Pr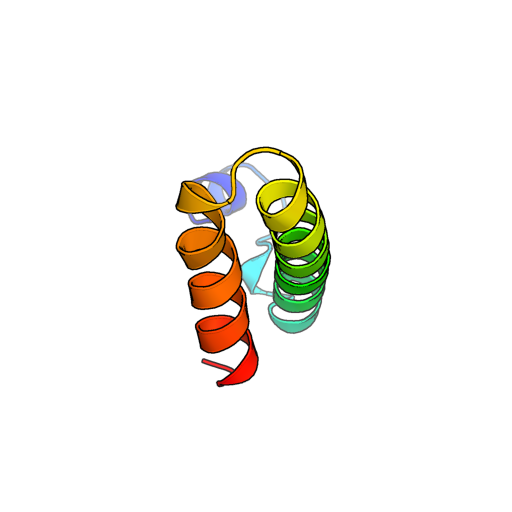otein AF-A0A6B2SNC0-F1 (afdb_monomer_lite)

Foldseek 3Di:
DVVCCVPDPDDVVVVVVVVLVVQLVVLVVVLVVCVPPPVVCNVPSVVSNVVSVVVD

Secondary structure (DSSP, 8-state):
-HHHHHHSSS-GGGGHHHHHHHHHHHHHHHHHHHHHH-GGGTHHHHHHHHHHHTT-

Structure (mmCIF, N/CA/C/O backbone):
data_AF-A0A6B2SNC0-F1
#
_entry.id   AF-A0A6B2SNC0-F1
#
loop_
_atom_site.group_PDB
_atom_site.id
_atom_site.type_symbol
_atom_site.label_atom_id
_atom_site.label_alt_id
_atom_site.label_comp_id
_atom_site.label_asym_id
_atom_site.label_entity_id
_atom_site.label_seq_id
_atom_site.pdbx_PDB_ins_code
_atom_site.Cartn_x
_atom_site.Cartn_y
_atom_site.Cartn_z
_atom_site.occupancy
_atom_site.B_iso_or_equiv
_atom_site.auth_seq_id
_atom_site.auth_comp_id
_atom_site.auth_asym_id
_atom_site.auth_atom_id
_atom_site.pdbx_PDB_model_num
ATOM 1 N N . CYS A 1 1 ? 1.039 -1.964 -14.984 1.00 81.31 1 CYS A N 1
ATOM 2 C CA . CYS A 1 1 ? 2.069 -1.039 -15.508 1.00 81.31 1 CYS A CA 1
ATOM 3 C C . CYS A 1 1 ? 2.489 -1.280 -16.965 1.00 81.31 1 CYS A C 1
ATOM 5 O O . CYS A 1 1 ? 3.308 -0.513 -17.439 1.00 81.31 1 CYS A O 1
ATOM 7 N N . ALA A 1 2 ? 1.938 -2.255 -17.710 1.00 91.06 2 ALA A N 1
ATOM 8 C CA . ALA A 1 2 ? 2.364 -2.500 -19.099 1.00 91.06 2 ALA A CA 1
ATOM 9 C C . ALA A 1 2 ? 2.192 -1.275 -20.019 1.00 91.06 2 ALA A C 1
ATOM 11 O O . ALA A 1 2 ? 3.110 -0.948 -20.754 1.00 91.06 2 ALA A O 1
ATOM 12 N N . GLY A 1 3 ? 1.069 -0.553 -19.906 1.00 95.88 3 GLY A N 1
ATOM 13 C CA . GLY A 1 3 ? 0.866 0.691 -20.659 1.00 95.88 3 GLY A CA 1
ATOM 14 C C . GLY A 1 3 ? 1.842 1.810 -20.274 1.00 95.88 3 GLY A C 1
ATOM 15 O O . GLY A 1 3 ? 2.334 2.504 -21.148 1.00 95.88 3 GLY A O 1
ATOM 16 N N . TYR A 1 4 ? 2.188 1.942 -18.987 1.00 94.31 4 TYR A N 1
ATOM 17 C CA . TYR A 1 4 ? 3.197 2.916 -18.546 1.00 94.31 4 TYR A CA 1
ATOM 18 C C . TYR A 1 4 ? 4.575 2.573 -19.123 1.00 94.31 4 TYR A C 1
ATOM 20 O O . TYR A 1 4 ? 5.233 3.437 -19.677 1.00 94.31 4 TYR A O 1
ATOM 28 N N . ALA A 1 5 ? 4.984 1.305 -19.043 1.00 94.81 5 ALA A N 1
ATOM 29 C CA . ALA A 1 5 ? 6.276 0.839 -19.545 1.00 94.81 5 ALA A CA 1
ATOM 30 C C . ALA A 1 5 ? 6.399 0.871 -21.079 1.00 94.81 5 ALA A C 1
ATOM 32 O O . ALA A 1 5 ? 7.510 0.893 -21.592 1.00 94.81 5 ALA A O 1
ATOM 33 N N . ALA A 1 6 ? 5.279 0.834 -21.809 1.00 95.06 6 ALA A N 1
ATOM 34 C CA . ALA A 1 6 ? 5.279 0.936 -23.267 1.00 95.06 6 ALA A CA 1
ATOM 35 C C . ALA A 1 6 ? 5.572 2.365 -23.758 1.00 95.06 6 ALA A C 1
ATOM 37 O O . ALA A 1 6 ? 6.165 2.527 -24.819 1.00 95.06 6 ALA A O 1
ATOM 38 N N . GLU A 1 7 ? 5.171 3.379 -22.986 1.00 97.50 7 GLU A N 1
ATOM 39 C CA . GLU A 1 7 ? 5.307 4.797 -23.350 1.00 97.50 7 GLU A CA 1
ATOM 40 C C . GLU A 1 7 ? 6.466 5.495 -22.617 1.00 97.50 7 GLU A C 1
ATOM 42 O O . GLU A 1 7 ? 7.107 6.396 -23.156 1.00 97.50 7 GLU A O 1
ATOM 47 N N . ALA A 1 8 ? 6.747 5.106 -21.371 1.00 94.31 8 ALA A N 1
ATOM 48 C CA . ALA A 1 8 ? 7.839 5.659 -20.581 1.00 94.31 8 ALA A CA 1
ATOM 49 C C . ALA A 1 8 ? 9.174 4.972 -20.902 1.00 94.31 8 ALA A C 1
ATOM 51 O O . ALA A 1 8 ? 9.228 3.816 -21.308 1.00 94.31 8 ALA A O 1
ATOM 52 N N . SER A 1 9 ? 10.284 5.660 -20.625 1.00 94.19 9 SER A N 1
ATOM 53 C CA . SER A 1 9 ? 11.636 5.105 -20.784 1.00 94.19 9 SER A CA 1
ATOM 54 C C . SER A 1 9 ? 12.013 4.038 -19.744 1.00 94.19 9 SER A C 1
ATOM 56 O O . SER A 1 9 ? 13.116 3.498 -19.802 1.00 94.19 9 SER A O 1
ATOM 58 N N . TRP A 1 10 ? 11.139 3.752 -18.776 1.00 94.31 10 TRP A N 1
ATOM 59 C CA . TRP A 1 10 ? 11.387 2.803 -17.693 1.00 94.31 10 TRP A CA 1
ATOM 60 C C . TRP A 1 10 ? 10.080 2.188 -17.171 1.00 94.31 10 TRP A C 1
ATOM 62 O O . TRP A 1 10 ? 8.998 2.763 -17.316 1.00 94.31 10 TRP A O 1
ATOM 72 N N . ASP A 1 11 ? 10.180 1.015 -16.541 1.00 96.12 11 ASP A N 1
ATOM 73 C CA . ASP A 1 11 ? 9.043 0.315 -15.938 1.00 96.12 11 ASP A CA 1
ATOM 74 C C . ASP A 1 11 ? 9.110 0.417 -14.407 1.00 96.12 11 ASP A C 1
ATOM 76 O O . ASP A 1 11 ? 10.037 -0.126 -13.813 1.00 96.12 11 ASP A O 1
ATOM 80 N N . PRO A 1 12 ? 8.111 1.010 -13.731 1.00 94.31 12 PRO A N 1
ATOM 81 C CA . PRO A 1 12 ? 8.061 1.076 -12.269 1.00 94.31 12 PRO A CA 1
ATOM 82 C C . PRO A 1 12 ? 8.206 -0.274 -11.557 1.00 94.31 12 PRO A C 1
ATOM 84 O O . PRO A 1 12 ? 8.608 -0.327 -10.398 1.00 94.31 12 PRO A O 1
ATOM 87 N N . ARG A 1 13 ? 7.891 -1.383 -12.238 1.00 93.94 13 ARG A N 1
ATOM 88 C CA . ARG A 1 13 ? 8.039 -2.737 -11.689 1.00 93.94 13 ARG A CA 1
ATOM 89 C C . ARG A 1 13 ? 9.493 -3.204 -11.601 1.00 93.94 13 ARG A C 1
ATOM 91 O O . ARG A 1 13 ? 9.738 -4.168 -10.882 1.00 93.94 13 ARG A O 1
ATOM 98 N N . THR A 1 14 ? 10.444 -2.564 -12.290 1.00 95.94 14 THR A N 1
ATOM 99 C CA . THR A 1 14 ? 11.876 -2.892 -12.140 1.00 95.94 14 THR A CA 1
ATOM 100 C C . THR A 1 14 ? 12.398 -2.480 -10.767 1.00 95.94 14 THR A C 1
ATOM 102 O O . THR A 1 14 ? 13.277 -3.142 -10.231 1.00 95.94 14 THR A O 1
ATOM 105 N N . GLU A 1 15 ? 11.791 -1.460 -10.158 1.00 95.06 15 GLU A N 1
ATOM 106 C CA . GLU A 1 15 ? 12.082 -0.976 -8.806 1.00 95.06 15 GLU A CA 1
ATOM 107 C C . GLU A 1 15 ? 10.970 -1.391 -7.828 1.00 95.06 15 GLU A C 1
ATOM 109 O O . GLU A 1 15 ? 10.391 -0.572 -7.110 1.00 95.06 15 GLU A O 1
ATOM 114 N N . ALA A 1 16 ? 10.635 -2.687 -7.808 1.00 92.38 16 ALA A N 1
ATOM 115 C CA . ALA A 1 16 ? 9.483 -3.218 -7.072 1.00 92.38 16 ALA A CA 1
AT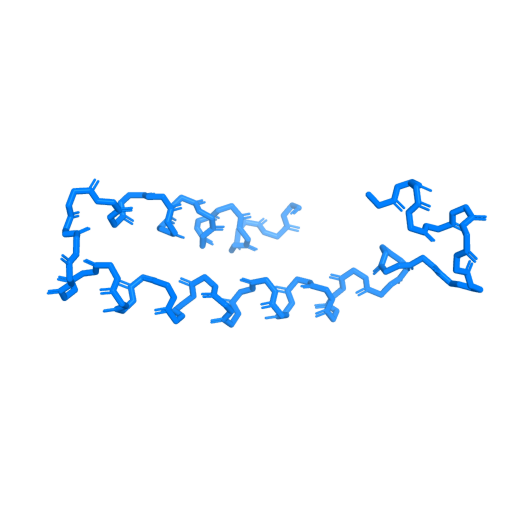OM 116 C C . ALA A 1 16 ? 9.474 -2.849 -5.576 1.00 92.38 16 ALA A C 1
ATOM 118 O O . ALA A 1 16 ? 8.409 -2.611 -5.009 1.00 92.38 16 ALA A O 1
ATOM 119 N N . GLY A 1 17 ? 10.647 -2.765 -4.938 1.00 94.62 17 GLY A N 1
ATOM 120 C CA . GLY A 1 17 ? 10.763 -2.342 -3.540 1.00 94.62 17 GLY A CA 1
ATOM 121 C C . GLY A 1 17 ? 10.357 -0.882 -3.323 1.00 94.62 17 GLY A C 1
ATOM 122 O O . GLY A 1 17 ? 9.601 -0.588 -2.398 1.00 94.62 17 GLY A O 1
ATOM 123 N N . LEU A 1 18 ? 10.800 0.022 -4.201 1.00 96.00 18 LEU A N 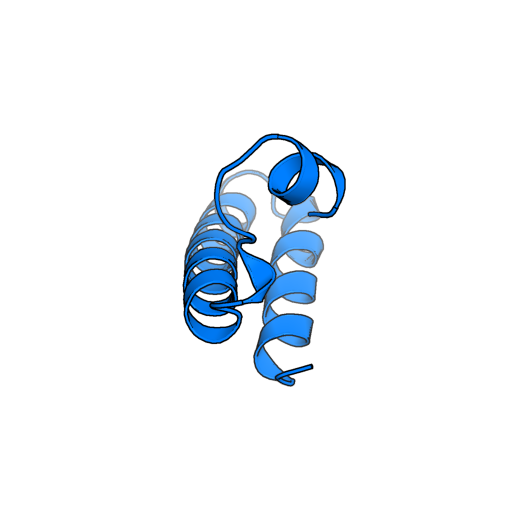1
ATOM 124 C CA . LEU A 1 18 ? 10.448 1.441 -4.138 1.00 96.00 18 LEU A CA 1
ATOM 125 C C . LEU A 1 18 ? 8.961 1.655 -4.439 1.00 96.00 18 LEU A C 1
ATOM 127 O O . LEU A 1 18 ? 8.287 2.388 -3.719 1.00 96.00 18 LEU A O 1
ATOM 131 N N . LEU A 1 19 ? 8.431 0.967 -5.456 1.00 95.62 19 LEU A N 1
ATOM 132 C CA . LEU A 1 19 ? 7.005 1.006 -5.779 1.00 95.62 19 LEU A CA 1
ATOM 133 C C . LEU A 1 19 ? 6.156 0.537 -4.588 1.00 95.62 19 LEU A C 1
ATOM 135 O O . LEU A 1 19 ? 5.224 1.231 -4.184 1.00 95.62 19 LEU A O 1
ATOM 139 N N . ARG A 1 20 ? 6.530 -0.587 -3.965 1.00 95.75 20 ARG A N 1
ATOM 140 C CA . ARG A 1 20 ? 5.854 -1.123 -2.774 1.00 95.75 20 ARG A CA 1
ATOM 141 C C . ARG A 1 20 ? 5.918 -0.162 -1.585 1.00 95.75 20 ARG A C 1
ATOM 143 O O . ARG A 1 20 ? 4.945 -0.067 -0.838 1.00 95.75 20 ARG A O 1
ATOM 150 N N . ALA A 1 21 ? 7.026 0.558 -1.404 1.00 96.88 21 ALA A N 1
ATOM 151 C CA . ALA A 1 21 ? 7.156 1.552 -0.339 1.00 96.88 21 ALA A CA 1
ATOM 152 C C . ALA A 1 21 ? 6.151 2.703 -0.516 1.00 96.88 21 ALA A C 1
ATOM 154 O O . ALA A 1 21 ? 5.439 3.033 0.430 1.00 96.88 21 ALA A O 1
ATOM 155 N N . TYR A 1 22 ? 6.023 3.248 -1.731 1.00 98.06 22 TYR A N 1
ATOM 156 C CA . TYR A 1 22 ? 5.036 4.294 -2.026 1.00 98.06 22 TYR A CA 1
ATOM 157 C C . TYR A 1 22 ? 3.589 3.806 -1.896 1.00 98.06 22 TYR A C 1
ATOM 159 O O . TYR A 1 22 ? 2.744 4.524 -1.362 1.00 98.06 22 TYR A O 1
ATOM 167 N N . GLU A 1 23 ? 3.290 2.586 -2.350 1.00 97.44 23 GLU A N 1
ATOM 168 C CA . GLU A 1 23 ? 1.968 1.979 -2.154 1.00 97.44 23 GLU A CA 1
ATOM 169 C C . GLU A 1 23 ? 1.637 1.819 -0.663 1.00 97.44 23 GLU A C 1
ATOM 171 O O . GLU A 1 23 ? 0.513 2.099 -0.247 1.00 97.44 23 GLU A O 1
ATOM 176 N N . THR A 1 24 ? 2.620 1.419 0.148 1.00 97.81 24 THR A N 1
ATOM 177 C CA . THR A 1 24 ? 2.455 1.243 1.598 1.00 97.81 24 THR A CA 1
ATOM 178 C C . THR A 1 24 ? 2.216 2.576 2.304 1.00 97.81 24 THR A C 1
ATOM 180 O O . THR A 1 24 ? 1.272 2.681 3.085 1.00 97.81 24 THR A O 1
ATOM 183 N N . ASP A 1 25 ? 3.020 3.602 2.011 1.00 98.56 25 ASP A N 1
ATOM 184 C CA . ASP A 1 25 ? 2.864 4.945 2.585 1.00 98.56 25 ASP A CA 1
ATOM 185 C C . ASP A 1 25 ? 1.467 5.516 2.304 1.00 98.56 25 ASP A C 1
ATOM 187 O O . ASP A 1 25 ? 0.739 5.924 3.216 1.00 98.56 25 ASP A O 1
ATOM 191 N N . ARG A 1 26 ? 1.032 5.422 1.044 1.00 98.56 26 ARG A N 1
ATOM 192 C CA . ARG A 1 26 ? -0.302 5.852 0.636 1.00 98.56 26 ARG A CA 1
ATOM 193 C C . ARG A 1 26 ? -1.407 5.066 1.342 1.00 98.56 26 ARG A C 1
ATOM 195 O O . ARG A 1 26 ? -2.365 5.676 1.809 1.00 98.56 26 ARG A O 1
ATOM 202 N N . ALA A 1 27 ? -1.286 3.743 1.448 1.00 98.56 27 ALA A N 1
ATOM 203 C CA . ALA A 1 27 ? -2.298 2.920 2.107 1.00 98.56 27 ALA A CA 1
ATOM 204 C C . ALA A 1 27 ? -2.418 3.239 3.610 1.00 98.56 27 ALA A C 1
ATOM 206 O O . ALA A 1 27 ? -3.524 3.249 4.149 1.00 98.56 27 ALA A O 1
ATOM 207 N N . VAL A 1 28 ? -1.306 3.560 4.284 1.00 98.50 28 VAL A N 1
ATOM 208 C CA . VAL A 1 28 ? -1.310 4.013 5.688 1.00 98.50 28 VAL A CA 1
ATOM 209 C C . VAL A 1 28 ? -1.997 5.370 5.828 1.00 98.50 28 VAL A C 1
ATOM 211 O O . VAL A 1 28 ? -2.827 5.550 6.725 1.00 98.50 28 VAL A O 1
ATOM 214 N N . TYR A 1 29 ? -1.700 6.314 4.930 1.00 98.62 29 TYR A N 1
ATOM 215 C CA . TYR A 1 29 ? -2.402 7.595 4.882 1.00 98.62 29 TYR A CA 1
ATOM 216 C C . TYR A 1 29 ? -3.913 7.400 4.684 1.00 9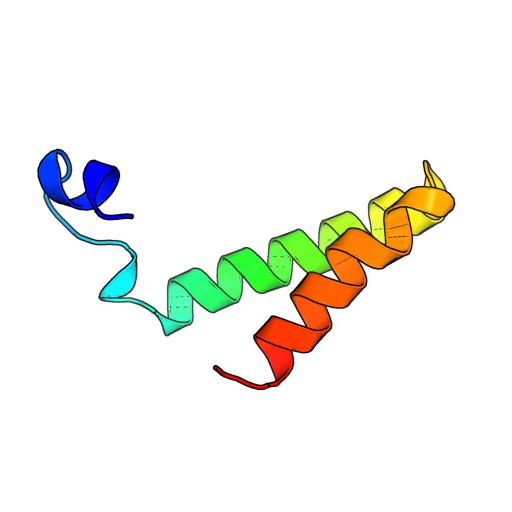8.62 29 TYR A C 1
ATOM 218 O O . TYR A 1 29 ? -4.713 7.957 5.439 1.00 98.62 29 TYR A O 1
ATOM 226 N N . GLU A 1 30 ? -4.307 6.579 3.708 1.00 98.81 30 GLU A N 1
ATOM 227 C CA . GLU A 1 30 ? -5.709 6.282 3.409 1.00 98.81 30 GLU A CA 1
ATOM 228 C C . GLU A 1 30 ? -6.399 5.618 4.606 1.00 98.81 30 GLU A C 1
ATOM 230 O O . GLU A 1 30 ? -7.488 6.038 4.977 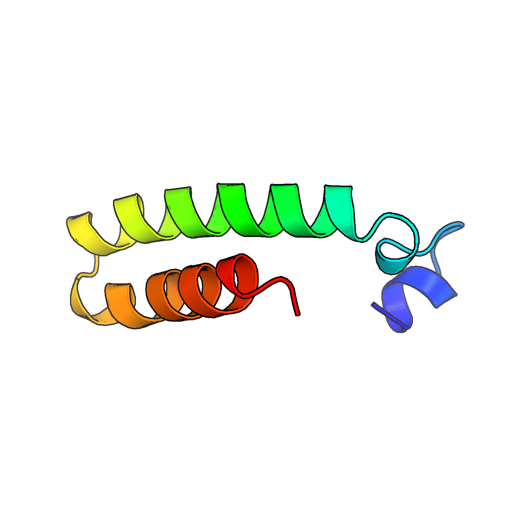1.00 98.81 30 GLU A O 1
ATOM 235 N N . ALA A 1 31 ? -5.762 4.668 5.296 1.00 98.75 31 ALA A N 1
ATOM 236 C CA . ALA A 1 31 ? -6.335 4.046 6.490 1.00 98.75 31 ALA A CA 1
ATOM 237 C C . ALA A 1 31 ? -6.655 5.073 7.593 1.00 98.75 31 ALA A C 1
ATOM 239 O O . ALA A 1 31 ? -7.753 5.065 8.154 1.00 98.75 31 ALA A O 1
ATOM 240 N N . LEU A 1 32 ? -5.729 5.998 7.874 1.00 98.62 32 LEU A N 1
ATOM 241 C CA . LEU A 1 32 ? -5.958 7.088 8.830 1.00 98.62 32 LEU A CA 1
ATOM 242 C C . LEU A 1 32 ? -7.073 8.031 8.370 1.00 98.62 32 LEU A C 1
ATOM 244 O O . LEU A 1 32 ? -7.865 8.501 9.193 1.00 98.62 32 LEU A O 1
ATOM 248 N N . TYR A 1 33 ? -7.122 8.327 7.072 1.00 98.69 33 TYR A N 1
ATOM 249 C CA . TYR A 1 33 ? -8.131 9.200 6.494 1.00 98.69 33 TYR A CA 1
ATOM 250 C C . TYR A 1 33 ? -9.526 8.568 6.554 1.00 98.69 33 TYR A C 1
ATOM 252 O O . TYR A 1 33 ? -10.452 9.193 7.076 1.00 98.69 33 TYR A O 1
ATOM 260 N N . GLU A 1 34 ? -9.685 7.331 6.084 1.00 98.75 34 GLU A N 1
ATOM 261 C CA . GLU A 1 34 ? -10.981 6.652 6.037 1.00 98.75 34 GLU A CA 1
ATOM 262 C C . GLU A 1 34 ? -11.522 6.368 7.432 1.00 98.75 34 GLU A C 1
ATOM 264 O O . GLU A 1 34 ? -12.702 6.607 7.682 1.00 98.75 34 GLU A O 1
ATOM 269 N N . ALA A 1 35 ? -10.663 5.983 8.380 1.00 98.62 35 ALA A N 1
ATOM 270 C CA . ALA A 1 35 ? -11.071 5.798 9.771 1.00 98.62 35 ALA A CA 1
ATOM 271 C C . ALA A 1 35 ? -11.742 7.049 10.371 1.00 98.62 35 ALA A C 1
ATOM 273 O O . ALA A 1 35 ? -12.579 6.927 11.263 1.00 98.62 35 ALA A O 1
ATOM 274 N N . ARG A 1 36 ? -11.388 8.251 9.892 1.00 98.62 36 ARG A N 1
ATOM 275 C CA . ARG A 1 36 ? -11.935 9.527 10.381 1.00 98.62 36 ARG A CA 1
ATOM 276 C C . ARG A 1 36 ? -13.131 10.029 9.580 1.00 98.62 36 ARG A C 1
ATOM 278 O O . ARG A 1 36 ? -14.016 10.642 10.168 1.00 98.62 36 ARG A O 1
ATOM 285 N N . HIS A 1 37 ? -13.144 9.823 8.265 1.00 98.62 37 HIS A N 1
ATOM 286 C CA . HIS A 1 37 ? -14.105 10.492 7.378 1.00 98.62 37 HIS A CA 1
ATOM 287 C C . HIS A 1 37 ? -15.129 9.543 6.751 1.00 98.62 37 HIS A C 1
ATOM 289 O O . HIS A 1 37 ? -16.245 9.972 6.461 1.00 98.62 37 HIS A O 1
ATOM 295 N N . ARG A 1 38 ? -14.774 8.271 6.528 1.00 98.50 38 ARG A N 1
ATOM 296 C CA . ARG A 1 38 ? -15.649 7.250 5.928 1.00 98.50 38 ARG A CA 1
ATOM 297 C C . ARG A 1 38 ? -15.330 5.869 6.523 1.00 98.50 38 ARG A C 1
ATOM 299 O O . ARG A 1 38 ? -14.734 5.037 5.841 1.00 98.50 38 ARG A O 1
ATOM 306 N N . PRO A 1 39 ? -15.714 5.593 7.782 1.00 98.19 39 PRO A N 1
ATOM 307 C CA . PRO A 1 39 ? -15.331 4.351 8.461 1.00 98.19 39 PRO A CA 1
ATOM 308 C C . PRO A 1 39 ? -15.721 3.073 7.703 1.00 98.19 39 PRO A C 1
ATOM 310 O O . PRO A 1 39 ? -14.968 2.103 7.720 1.00 98.19 39 PRO A O 1
ATOM 313 N N . ASP A 1 40 ? -16.830 3.095 6.959 1.00 98.56 40 ASP A N 1
ATOM 314 C CA . ASP A 1 40 ? -17.274 1.969 6.122 1.00 98.56 40 ASP A CA 1
ATOM 315 C C . ASP A 1 40 ? -16.293 1.627 4.984 1.00 98.56 40 ASP A C 1
ATOM 317 O O . ASP A 1 40 ? -16.310 0.516 4.458 1.00 98.56 40 ASP A O 1
ATOM 321 N N . TRP A 1 41 ? -15.422 2.567 4.603 1.00 98.62 41 TRP A N 1
ATOM 322 C CA . TRP A 1 41 ? -14.393 2.383 3.577 1.00 98.62 41 TRP A CA 1
ATOM 323 C C . TRP A 1 41 ? -13.058 1.897 4.142 1.00 98.62 41 TRP A C 1
ATOM 325 O O . TRP A 1 41 ? -12.222 1.435 3.369 1.00 98.62 41 TRP A O 1
ATOM 335 N N . LEU A 1 42 ? -12.859 1.928 5.465 1.00 98.75 42 LEU A N 1
ATOM 336 C CA . LEU A 1 42 ? -11.625 1.484 6.121 1.00 98.75 42 LEU A CA 1
ATOM 337 C C . LEU A 1 42 ? -11.161 0.065 5.726 1.00 98.75 42 LEU A C 1
ATOM 339 O O . LEU A 1 42 ? -9.949 -0.137 5.610 1.00 98.75 42 LEU A O 1
ATOM 343 N N . PRO A 1 43 ? -12.0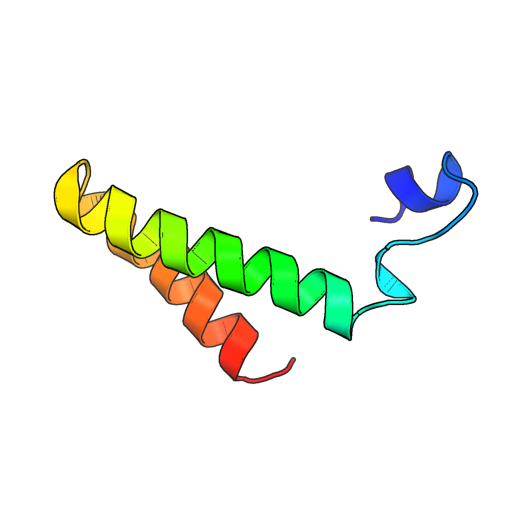45 -0.922 5.466 1.00 98.75 43 PRO A N 1
ATOM 344 C CA . PRO A 1 43 ? -11.599 -2.246 5.034 1.00 98.75 43 PRO A CA 1
ATOM 345 C C . PRO A 1 43 ? -10.769 -2.242 3.740 1.00 98.75 43 PRO A C 1
ATOM 347 O O . PRO A 1 43 ? -9.935 -3.127 3.559 1.00 98.75 43 PRO A O 1
ATOM 350 N N . VAL A 1 44 ? -10.947 -1.252 2.858 1.00 98.50 44 VAL A N 1
ATOM 351 C CA . VAL A 1 44 ? -10.237 -1.166 1.571 1.00 98.50 44 VAL A CA 1
ATOM 352 C C . VAL A 1 44 ? -8.730 -0.912 1.751 1.00 98.50 44 VAL A C 1
ATOM 354 O O . VAL A 1 44 ? -7.945 -1.774 1.339 1.00 98.50 44 VAL A O 1
ATOM 357 N N . PRO A 1 45 ? -8.274 0.194 2.381 1.00 98.62 45 PRO A N 1
ATOM 358 C CA . PRO A 1 45 ? -6.846 0.409 2.610 1.00 98.62 45 PRO A CA 1
ATOM 359 C C . PRO A 1 45 ? -6.246 -0.640 3.557 1.00 98.62 45 PRO A C 1
ATOM 361 O O . PRO A 1 45 ? -5.100 -1.042 3.369 1.00 98.62 45 PRO A O 1
ATOM 364 N N . MET A 1 46 ? -7.018 -1.171 4.514 1.00 98.50 46 MET A N 1
ATOM 365 C CA . MET A 1 46 ? -6.538 -2.243 5.397 1.00 98.50 46 MET A CA 1
ATOM 366 C C . MET A 1 46 ? -6.247 -3.547 4.642 1.00 98.50 46 MET A C 1
ATOM 368 O O . MET A 1 46 ? -5.232 -4.193 4.907 1.00 98.50 46 MET A O 1
ATOM 372 N N . ALA A 1 47 ? -7.078 -3.919 3.662 1.00 98.38 47 ALA A N 1
ATOM 373 C CA . ALA A 1 47 ? -6.807 -5.066 2.797 1.00 98.38 47 ALA A CA 1
ATOM 374 C C . ALA A 1 47 ? -5.553 -4.850 1.931 1.00 98.38 47 ALA A C 1
ATOM 376 O O . ALA A 1 47 ? -4.772 -5.783 1.726 1.00 98.38 47 ALA A O 1
ATOM 377 N N . ALA A 1 48 ? -5.321 -3.621 1.454 1.00 97.94 48 ALA A N 1
ATOM 378 C CA . ALA A 1 48 ? -4.099 -3.280 0.731 1.00 97.94 48 ALA A CA 1
ATOM 379 C C . ALA A 1 48 ? -2.853 -3.426 1.621 1.00 97.94 48 ALA A C 1
ATOM 381 O O . ALA A 1 48 ? -1.895 -4.076 1.203 1.00 97.94 48 ALA A O 1
ATOM 382 N N . ILE A 1 49 ? -2.887 -2.905 2.854 1.00 97.88 49 ILE A N 1
ATOM 383 C CA . ILE A 1 49 ? -1.794 -3.041 3.834 1.00 97.88 49 ILE A CA 1
ATOM 384 C C . ILE A 1 49 ? -1.494 -4.517 4.114 1.00 97.88 49 ILE A C 1
ATOM 386 O O . ILE A 1 49 ? -0.332 -4.916 4.066 1.00 97.88 49 ILE A O 1
ATOM 390 N N . ALA A 1 50 ? -2.523 -5.339 4.352 1.00 97.75 50 ALA A N 1
ATOM 391 C CA . ALA A 1 50 ? -2.347 -6.770 4.600 1.00 97.75 50 ALA A CA 1
ATOM 392 C C . ALA A 1 50 ? -1.629 -7.466 3.429 1.00 97.75 50 ALA A C 1
ATOM 394 O O . ALA A 1 50 ? -0.624 -8.145 3.632 1.00 97.75 50 ALA A O 1
ATOM 395 N N . ARG A 1 51 ? -2.073 -7.214 2.188 1.00 96.69 51 ARG A N 1
ATOM 396 C CA . ARG A 1 51 ? -1.441 -7.767 0.980 1.00 96.69 51 ARG A CA 1
ATOM 397 C C . ARG A 1 51 ? 0.016 -7.317 0.820 1.00 96.69 51 ARG A C 1
ATOM 399 O O . ARG A 1 51 ? 0.857 -8.120 0.429 1.00 96.69 51 ARG A O 1
ATOM 406 N N . LEU A 1 52 ? 0.315 -6.046 1.090 1.00 95.38 52 LEU A N 1
ATOM 407 C CA . LEU A 1 52 ? 1.666 -5.487 0.954 1.00 95.38 52 LEU A CA 1
ATOM 408 C C . LEU A 1 52 ? 2.626 -6.035 2.025 1.00 95.38 52 LEU A C 1
ATOM 410 O O . LEU A 1 52 ? 3.796 -6.278 1.726 1.00 95.38 52 LEU A O 1
ATOM 414 N N . ALA A 1 53 ? 2.130 -6.280 3.242 1.00 94.06 53 ALA A N 1
ATOM 415 C CA . ALA A 1 53 ? 2.903 -6.840 4.351 1.00 94.06 53 ALA A CA 1
ATOM 416 C C . ALA A 1 53 ? 3.289 -8.315 4.142 1.00 94.06 53 ALA A C 1
ATOM 418 O O . ALA A 1 53 ? 4.342 -8.745 4.608 1.00 94.06 53 ALA A O 1
ATOM 419 N N . GLU A 1 54 ? 2.487 -9.081 3.397 1.00 93.06 54 GLU A N 1
ATOM 420 C CA . GLU A 1 54 ? 2.823 -10.458 3.002 1.00 93.06 54 GLU A CA 1
ATOM 421 C C . GLU A 1 54 ? 3.993 -10.531 2.000 1.00 93.06 54 GLU A C 1
ATOM 423 O O . GLU A 1 54 ? 4.496 -11.617 1.713 1.00 93.06 54 GLU A O 1
ATOM 428 N N . GLY A 1 55 ? 4.448 -9.393 1.460 1.00 70.19 55 GLY A N 1
ATOM 429 C CA . GLY A 1 55 ? 5.639 -9.309 0.613 1.00 70.19 55 GLY A CA 1
ATOM 430 C C . GLY A 1 55 ? 5.496 -9.939 -0.776 1.00 70.19 55 GLY A C 1
ATOM 431 O O . GLY A 1 55 ? 6.491 -9.999 -1.507 1.00 70.19 55 GLY A O 1
ATOM 432 N N . ARG A 1 56 ? 4.286 -10.370 -1.151 1.00 59.22 56 ARG A N 1
ATOM 433 C CA . ARG A 1 56 ? 3.972 -10.885 -2.487 1.00 59.22 56 ARG A CA 1
ATOM 434 C C . ARG A 1 56 ? 3.912 -9.766 -3.526 1.00 59.22 56 ARG A C 1
ATOM 436 O O . ARG A 1 56 ? 3.434 -8.652 -3.215 1.00 59.22 56 ARG A O 1
#

pLDDT: mean 95.4, std 6.64, range [59.22, 98.81]

Radius of gyration: 13.74 Å; chains: 1; bounding box: 29×21×34 Å

Sequence (56 aa):
CAGYAAEASWDPRTEAGLLRAYETDRAVYEALYEARHRPDWLPVPMAAIARLAEGR